Protein AF-A0AAD8XTF3-F1 (afdb_monomer_lite)

Sequence (174 aa):
MHHRTKINSDSENMAAYYDSPRQDSLLEHWPKPMALKSSLADSSTHNRSKKSRVRFSDSSWLHTYQRSPISLLRSLSYTKEDNDKFGKLALVEGMRIKDLIADAPQDSASQSIKHLLRRGSLSTDELIGIKPTRVRKMRKDHAAAVLRKQQELRQDRQTTNDLLSSLSKFAQSS

Radius of gyration: 33.22 Å; chains: 1; bounding box: 82×91×80 Å

Foldseek 3Di:
DDDDDDDDDDDDDDDDDDDDPDPPDPDDPDPDPDPDDDDDDDDDDDDPPPPPDDDDDPPDDDDDDDDDDPVVVVVPDQDPVNVVVVVVVLVVLVVVVVVQLVPAPDPDSVVSVVVCCVVVVDDPVSVVVVDCPPVNVVVVVVVVVVVVVVVVVVVVVVVVVVVVVVVVVVVVVD

Structure (mmCIF, N/CA/C/O backbone):
data_AF-A0AAD8XTF3-F1
#
_entry.id   AF-A0AAD8XTF3-F1
#
loop_
_atom_site.group_PDB
_atom_site.id
_atom_site.type_symbol
_atom_site.label_atom_id
_atom_site.label_alt_id
_atom_site.label_comp_id
_atom_site.label_asym_id
_atom_site.label_entity_id
_atom_site.label_seq_id
_atom_site.pdbx_PDB_ins_code
_atom_site.Cartn_x
_atom_site.Cartn_y
_atom_site.Cartn_z
_atom_site.occupancy
_atom_site.B_iso_or_equiv
_atom_site.auth_seq_id
_atom_site.auth_comp_id
_atom_site.auth_asym_id
_atom_site.auth_atom_id
_atom_site.pdbx_PDB_model_num
ATOM 1 N N . MET A 1 1 ? -26.689 -52.598 39.746 1.00 45.50 1 MET A N 1
ATOM 2 C CA . MET A 1 1 ? -25.323 -53.151 39.836 1.00 45.50 1 MET A CA 1
ATOM 3 C C . MET A 1 1 ? -24.379 -52.188 39.147 1.00 45.50 1 MET A C 1
ATOM 5 O O . MET A 1 1 ? -24.612 -51.840 38.000 1.00 45.50 1 MET A O 1
ATOM 9 N N . HIS A 1 2 ? -23.422 -51.659 39.904 1.00 44.22 2 HIS A N 1
ATOM 10 C CA . HIS A 1 2 ? -22.495 -50.610 39.493 1.00 44.22 2 HIS A CA 1
ATOM 11 C C . HIS A 1 2 ? -21.175 -51.251 39.070 1.00 44.22 2 HIS A C 1
ATOM 13 O O . HIS A 1 2 ? -20.553 -51.903 39.902 1.0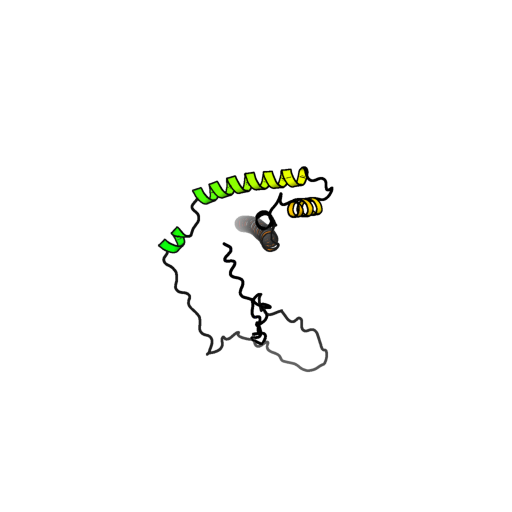0 44.22 2 HIS A O 1
ATOM 19 N N . HIS A 1 3 ? -20.698 -50.992 37.852 1.00 49.47 3 HIS A N 1
ATOM 20 C CA . HIS A 1 3 ? -19.282 -51.171 37.537 1.00 49.47 3 HIS A CA 1
ATOM 21 C C . HIS A 1 3 ? -18.711 -49.872 36.981 1.00 49.47 3 HIS A C 1
ATOM 23 O O . HIS A 1 3 ? -18.925 -49.474 35.842 1.00 49.47 3 HIS A O 1
ATOM 29 N N . ARG A 1 4 ? -18.031 -49.191 37.902 1.00 41.91 4 ARG A N 1
ATOM 30 C CA . ARG A 1 4 ? -17.234 -47.984 37.750 1.00 41.91 4 ARG A CA 1
ATOM 31 C C . ARG A 1 4 ? -15.785 -48.456 37.724 1.00 41.91 4 ARG A C 1
ATOM 33 O O . ARG A 1 4 ? -15.275 -48.864 38.762 1.00 41.91 4 ARG A O 1
ATOM 40 N N . THR A 1 5 ? -15.130 -48.421 36.575 1.00 54.34 5 THR A N 1
ATOM 41 C CA . THR A 1 5 ? -13.688 -48.669 36.480 1.00 54.34 5 THR A CA 1
ATOM 42 C C . THR A 1 5 ? -12.954 -47.334 36.560 1.00 54.34 5 THR A C 1
ATOM 44 O O . THR A 1 5 ? -13.018 -46.506 35.657 1.00 54.34 5 THR A O 1
ATOM 47 N N . LYS A 1 6 ? -12.298 -47.115 37.704 1.00 52.19 6 LYS A N 1
ATOM 48 C CA . LYS A 1 6 ? -11.228 -46.136 37.923 1.00 52.19 6 LYS A CA 1
ATOM 49 C C . LYS A 1 6 ? -9.914 -46.911 37.956 1.00 52.19 6 LYS A C 1
ATOM 51 O O . LYS A 1 6 ? -9.834 -47.801 38.794 1.00 52.19 6 LYS A O 1
ATOM 56 N N . ILE A 1 7 ? -8.917 -46.548 37.149 1.00 55.72 7 ILE A N 1
ATOM 57 C CA . ILE A 1 7 ? -7.485 -46.822 37.398 1.00 55.72 7 ILE A CA 1
ATOM 58 C C . ILE A 1 7 ? -6.713 -45.706 36.663 1.00 55.72 7 ILE A C 1
ATOM 60 O O . ILE A 1 7 ? -6.826 -45.592 35.449 1.00 55.72 7 ILE A O 1
ATOM 64 N N . ASN A 1 8 ? -6.383 -44.632 37.380 1.00 47.41 8 ASN A N 1
ATOM 65 C CA . ASN A 1 8 ? -5.052 -44.255 37.879 1.00 47.41 8 ASN A CA 1
ATOM 66 C C . ASN A 1 8 ? -4.027 -43.861 36.805 1.00 47.41 8 ASN A C 1
ATOM 68 O O . ASN A 1 8 ? -3.498 -44.668 36.052 1.00 47.41 8 ASN A O 1
ATOM 72 N N . SER A 1 9 ? -3.777 -42.557 36.833 1.00 48.88 9 SER A N 1
ATOM 73 C CA . SER A 1 9 ? -2.576 -41.826 36.472 1.00 48.88 9 SER A CA 1
ATOM 74 C C . SER A 1 9 ? -1.345 -42.332 37.219 1.00 48.88 9 SER A C 1
ATOM 7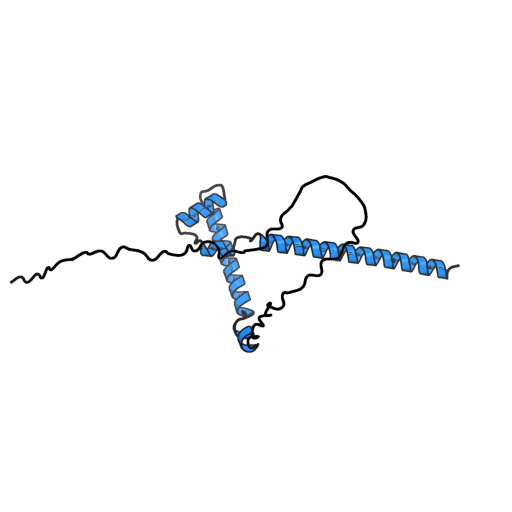6 O O . SER A 1 9 ? -1.341 -42.271 38.447 1.00 48.88 9 SER A O 1
ATOM 78 N N . ASP A 1 10 ? -0.304 -42.684 36.468 1.00 49.41 10 ASP A N 1
ATOM 79 C CA . ASP A 1 10 ? 1.076 -42.645 36.938 1.00 49.41 10 ASP A CA 1
ATOM 80 C C . ASP A 1 10 ? 1.865 -41.648 36.090 1.00 49.41 10 ASP A C 1
ATOM 82 O O . ASP A 1 10 ? 1.865 -41.654 34.857 1.00 49.41 10 ASP A O 1
ATOM 86 N N . SER A 1 11 ? 2.467 -40.728 36.823 1.00 53.81 11 SER A N 1
ATOM 87 C CA . SER A 1 11 ? 3.293 -39.618 36.405 1.00 53.81 11 SER A CA 1
ATOM 88 C C . SER A 1 11 ? 4.750 -39.965 36.685 1.00 53.81 11 SER A C 1
ATOM 90 O O . SER A 1 11 ? 5.142 -39.945 37.846 1.00 53.81 11 SER A O 1
ATOM 92 N N . GLU A 1 12 ? 5.563 -40.191 35.657 1.00 52.50 12 GLU A N 1
ATOM 93 C CA . GLU A 1 12 ? 7.026 -40.098 35.751 1.00 52.50 12 GLU A CA 1
ATOM 94 C C . GLU A 1 12 ? 7.554 -39.483 34.444 1.00 52.50 12 GLU A C 1
ATOM 96 O O . GLU A 1 12 ? 7.368 -40.008 33.352 1.00 52.50 12 GLU A O 1
ATOM 101 N N . ASN A 1 13 ? 7.935 -38.206 34.486 1.00 50.97 13 ASN A N 1
ATOM 102 C CA . ASN A 1 13 ? 9.329 -37.762 34.597 1.00 50.97 13 ASN A CA 1
ATOM 103 C C . ASN A 1 13 ? 10.217 -38.181 33.411 1.00 50.97 13 ASN A C 1
ATOM 105 O O . ASN A 1 13 ? 11.052 -39.072 33.505 1.00 50.97 13 ASN A O 1
ATOM 109 N N . MET A 1 14 ? 10.106 -37.432 32.311 1.00 44.00 14 MET A N 1
ATOM 110 C CA . MET A 1 14 ? 11.162 -37.307 31.298 1.00 44.00 14 MET A CA 1
ATOM 111 C C . MET A 1 14 ? 11.445 -35.820 31.067 1.00 44.00 14 MET A C 1
ATOM 113 O O . MET A 1 14 ? 11.193 -35.242 30.014 1.00 44.00 14 MET A O 1
ATOM 117 N N . ALA A 1 15 ? 11.924 -35.177 32.132 1.00 46.62 15 ALA A N 1
ATOM 118 C CA . ALA A 1 15 ? 12.575 -33.883 32.071 1.00 46.62 15 ALA A CA 1
ATOM 119 C C . ALA A 1 15 ? 14.089 -34.116 32.050 1.00 46.62 15 ALA A C 1
ATOM 121 O O . ALA A 1 15 ? 14.677 -34.347 33.099 1.00 46.62 15 ALA A O 1
ATOM 122 N N . ALA A 1 16 ? 14.705 -34.050 30.868 1.00 46.34 16 ALA A N 1
ATOM 123 C CA . ALA A 1 16 ? 16.056 -33.516 30.698 1.00 46.34 16 ALA A CA 1
ATOM 124 C C . ALA A 1 16 ? 16.437 -33.417 29.212 1.00 46.34 16 ALA A C 1
ATOM 126 O O . ALA A 1 16 ? 16.548 -34.416 28.513 1.00 46.34 16 ALA A O 1
ATOM 127 N N . TYR A 1 17 ? 16.733 -32.180 28.809 1.00 49.34 17 TYR A N 1
ATOM 128 C CA . TYR A 1 17 ? 17.824 -31.828 27.901 1.00 49.34 17 TYR A CA 1
ATOM 129 C C . TYR A 1 17 ? 17.780 -32.362 26.462 1.00 49.34 17 TYR A C 1
ATOM 131 O O . TYR A 1 17 ? 18.515 -33.273 26.108 1.00 49.34 17 TYR A O 1
ATOM 139 N N . TYR A 1 18 ? 17.096 -31.621 25.586 1.00 46.59 18 TYR A N 1
ATOM 140 C CA . TYR A 1 18 ? 17.790 -31.096 24.408 1.00 46.59 18 TYR A CA 1
ATOM 141 C C . TYR A 1 18 ? 17.524 -29.598 24.270 1.00 46.59 18 TYR A C 1
ATOM 143 O O . TYR A 1 18 ? 16.401 -29.124 24.111 1.00 46.59 18 TYR A O 1
ATOM 151 N N . ASP A 1 19 ? 18.630 -28.889 24.424 1.00 46.09 19 ASP A N 1
ATOM 152 C CA . ASP A 1 19 ? 18.861 -27.467 24.278 1.00 46.09 19 ASP A CA 1
ATOM 153 C C . ASP A 1 19 ? 18.246 -26.958 22.965 1.00 46.09 19 ASP A C 1
ATOM 155 O O . ASP A 1 19 ? 18.638 -27.375 21.874 1.00 46.09 19 ASP A O 1
ATOM 159 N N . SER A 1 20 ? 17.231 -26.096 23.060 1.00 49.41 20 SER A N 1
ATOM 160 C CA . SER A 1 20 ? 16.683 -25.410 21.889 1.00 49.41 20 SER A CA 1
ATOM 161 C C . SER A 1 20 ? 17.687 -24.349 21.441 1.00 49.41 20 SER A C 1
ATOM 163 O O . SER A 1 20 ? 17.899 -23.382 22.180 1.00 49.41 20 SER A O 1
ATOM 165 N N . PRO A 1 21 ? 18.286 -24.451 20.240 1.00 46.47 21 PRO A N 1
ATOM 166 C CA . PRO A 1 21 ? 19.093 -23.365 19.728 1.00 46.47 21 PRO A CA 1
ATOM 167 C C . PRO A 1 21 ? 18.168 -22.172 19.480 1.00 46.47 21 PRO A C 1
ATOM 169 O O . PRO A 1 21 ? 17.236 -22.221 18.675 1.00 46.47 21 PRO A O 1
ATOM 172 N N . ARG A 1 22 ? 18.430 -21.115 20.249 1.00 46.06 22 ARG A N 1
ATOM 173 C CA . ARG A 1 22 ? 17.856 -19.773 20.153 1.00 46.06 22 ARG A CA 1
ATOM 174 C C . ARG A 1 22 ? 17.550 -19.400 18.700 1.00 46.06 22 ARG A C 1
ATOM 176 O O . ARG A 1 22 ? 18.463 -19.256 17.892 1.00 46.06 22 ARG A O 1
ATOM 183 N N . GLN A 1 23 ? 16.277 -19.160 18.396 1.00 46.88 23 GLN A N 1
ATOM 184 C CA . GLN A 1 23 ? 15.832 -18.515 17.156 1.00 46.88 23 GLN A CA 1
ATOM 185 C C . GLN A 1 23 ? 16.089 -16.996 17.173 1.00 46.88 23 GLN A C 1
ATOM 187 O O . GLN A 1 23 ? 15.256 -16.205 16.740 1.00 46.88 23 GLN A O 1
ATOM 192 N N . ASP A 1 24 ? 17.262 -16.582 17.645 1.00 48.97 24 ASP A N 1
ATOM 193 C CA . ASP A 1 24 ? 17.756 -15.226 17.453 1.00 48.97 24 ASP A CA 1
ATOM 194 C C . ASP A 1 24 ? 18.765 -15.265 16.302 1.00 48.97 24 ASP A C 1
ATOM 196 O O . ASP A 1 24 ? 19.696 -16.062 16.331 1.00 48.97 24 ASP A O 1
ATOM 200 N N . SER A 1 25 ? 18.607 -14.371 15.319 1.00 52.69 25 SER A N 1
ATOM 201 C CA . SER A 1 25 ? 19.536 -14.125 14.195 1.00 52.69 25 SER A CA 1
ATOM 202 C C . SER A 1 25 ? 19.259 -14.834 12.855 1.00 52.69 25 SER A C 1
ATOM 204 O O . SER A 1 25 ? 20.185 -15.265 12.170 1.00 52.69 25 SER A O 1
ATOM 206 N N . LEU A 1 26 ? 18.008 -14.835 12.382 1.00 48.25 26 LEU A N 1
ATOM 207 C CA . LEU A 1 26 ? 17.724 -14.937 10.933 1.00 48.25 26 LEU A CA 1
ATOM 208 C C . LEU A 1 26 ? 17.537 -13.570 10.250 1.00 48.25 26 LEU A C 1
ATOM 210 O O . LEU A 1 26 ? 17.221 -13.503 9.065 1.00 48.25 26 LEU A O 1
ATOM 214 N N . LEU A 1 27 ? 17.775 -12.472 10.976 1.00 46.03 27 LEU A N 1
ATOM 215 C CA . LEU A 1 27 ? 17.852 -11.132 10.405 1.00 46.03 27 LEU A CA 1
ATOM 216 C C . LEU A 1 27 ? 19.323 -10.722 10.251 1.00 46.03 27 LEU A C 1
ATOM 218 O O . LEU A 1 27 ? 19.967 -10.235 11.175 1.00 46.03 27 LEU A O 1
ATOM 222 N N . GLU A 1 28 ? 19.810 -10.884 9.027 1.00 49.22 28 GLU A N 1
ATOM 223 C CA . GLU A 1 28 ? 20.590 -9.838 8.373 1.00 49.22 28 GLU A CA 1
ATOM 224 C C . GLU A 1 28 ? 21.947 -9.473 9.010 1.00 49.22 28 GLU A C 1
ATOM 226 O O . GLU A 1 28 ? 22.146 -8.409 9.600 1.00 49.22 28 GLU A O 1
ATOM 231 N N . HIS A 1 29 ? 22.958 -10.302 8.749 1.00 49.94 29 HIS A N 1
ATOM 232 C CA . HIS A 1 29 ? 24.356 -9.864 8.752 1.00 49.94 29 HIS A CA 1
ATOM 233 C C . HIS A 1 29 ? 24.635 -8.946 7.551 1.00 49.94 29 HIS A C 1
ATOM 235 O O . HIS A 1 29 ? 25.389 -9.287 6.642 1.00 49.94 29 HIS A O 1
ATOM 241 N N . TRP A 1 30 ? 24.031 -7.757 7.528 1.00 48.94 30 TRP A N 1
ATOM 242 C CA . TRP A 1 30 ? 24.568 -6.686 6.695 1.00 48.94 30 TRP A CA 1
ATOM 243 C C . TRP A 1 30 ? 25.917 -6.266 7.287 1.00 48.94 30 TRP A C 1
ATOM 245 O O . TRP A 1 30 ? 25.989 -6.020 8.497 1.00 48.94 30 TRP A O 1
ATOM 255 N N . PRO A 1 31 ? 26.994 -6.162 6.488 1.00 52.25 31 PRO A N 1
ATOM 256 C CA . PRO A 1 31 ? 28.247 -5.614 6.980 1.00 52.25 31 PRO A CA 1
ATOM 257 C C . PRO A 1 31 ? 27.990 -4.185 7.466 1.00 52.25 31 PRO A C 1
ATOM 259 O O . PRO A 1 31 ? 27.695 -3.281 6.683 1.00 52.25 31 PRO A O 1
ATOM 262 N N . LYS A 1 32 ? 28.057 -3.993 8.788 1.00 52.44 32 LYS A N 1
ATOM 263 C CA . LYS A 1 32 ? 27.974 -2.673 9.413 1.00 52.44 32 LYS A CA 1
ATOM 264 C C . LYS A 1 32 ? 29.191 -1.879 8.930 1.00 52.44 32 LYS A C 1
ATOM 266 O O . LYS A 1 32 ? 30.310 -2.334 9.176 1.00 52.44 32 LYS A O 1
ATOM 271 N N . PRO A 1 33 ? 29.028 -0.729 8.254 1.00 44.69 33 PRO A N 1
ATOM 272 C CA . PRO A 1 33 ? 30.171 0.100 7.912 1.00 44.69 33 PRO A CA 1
ATOM 273 C C . PRO A 1 33 ? 30.791 0.591 9.221 1.00 44.69 33 PRO A C 1
ATOM 275 O O . PRO A 1 33 ? 30.218 1.433 9.913 1.00 44.69 33 PRO A O 1
ATOM 278 N N . MET A 1 34 ? 31.937 0.022 9.601 1.00 48.69 34 MET A N 1
ATOM 279 C CA . MET A 1 34 ? 32.723 0.557 10.702 1.00 48.69 34 MET A CA 1
ATOM 280 C C . MET A 1 34 ? 33.213 1.943 10.289 1.00 48.69 34 MET A C 1
ATOM 282 O O . MET A 1 34 ? 34.074 2.086 9.423 1.00 48.69 34 MET A O 1
ATOM 286 N N . ALA A 1 35 ? 32.662 2.972 10.925 1.00 58.72 35 ALA A N 1
ATOM 287 C CA . ALA A 1 35 ? 33.316 4.263 11.002 1.00 58.72 35 ALA A CA 1
ATOM 288 C C . ALA A 1 35 ? 34.526 4.109 11.934 1.00 58.72 35 ALA A C 1
ATOM 290 O O . ALA A 1 35 ? 34.379 4.167 13.153 1.00 58.72 35 ALA A O 1
ATOM 291 N N . LEU A 1 36 ? 35.717 3.885 11.375 1.00 46.88 36 LEU A N 1
ATOM 292 C CA . LEU A 1 36 ? 36.961 3.964 12.139 1.00 46.88 36 LEU A CA 1
ATOM 293 C C . LEU A 1 36 ? 37.528 5.378 12.014 1.00 46.88 36 LEU A C 1
ATOM 295 O O . LEU A 1 36 ? 38.095 5.771 10.997 1.00 46.88 36 LEU A O 1
ATOM 299 N N . LYS A 1 37 ? 37.307 6.151 13.080 1.00 46.16 37 LYS A N 1
ATOM 300 C CA . LYS A 1 37 ? 38.126 7.308 13.446 1.00 46.16 37 LYS A CA 1
ATOM 301 C C . LYS A 1 37 ? 39.399 6.826 14.157 1.00 46.16 37 LYS A C 1
ATOM 303 O O . LYS A 1 37 ? 39.392 5.772 14.785 1.00 46.16 37 LYS A O 1
ATOM 308 N N . SER A 1 38 ? 40.387 7.724 14.185 1.00 41.41 38 SER A N 1
ATOM 309 C CA . SER A 1 38 ? 41.658 7.707 14.940 1.00 41.41 38 SER A CA 1
ATOM 310 C C . SER A 1 38 ? 42.798 6.906 14.288 1.00 41.41 38 SER A C 1
ATOM 312 O O . SER A 1 38 ? 42.546 5.882 13.674 1.00 41.41 38 SER A O 1
ATOM 314 N N . SER A 1 39 ? 44.062 7.334 14.325 1.00 38.78 39 SER A N 1
ATOM 315 C CA . SER A 1 39 ? 44.719 8.370 15.135 1.00 38.78 39 SER A CA 1
ATOM 316 C C . SER A 1 39 ? 45.882 9.033 14.377 1.00 38.78 39 SER A C 1
ATOM 318 O O . SER A 1 39 ? 46.470 8.448 13.471 1.00 38.78 39 SER A O 1
ATOM 320 N N . LEU A 1 40 ? 46.202 10.264 14.785 1.00 48.25 40 LEU A N 1
ATOM 321 C CA . LEU A 1 40 ? 47.409 11.030 14.450 1.00 48.25 40 LEU A CA 1
ATOM 322 C C . LEU A 1 40 ? 48.700 10.235 14.739 1.00 48.25 40 LEU A C 1
ATOM 324 O O . LEU A 1 40 ? 48.812 9.690 15.835 1.00 48.25 40 LEU A O 1
ATOM 328 N N . ALA A 1 41 ? 49.656 10.241 13.799 1.00 44.25 41 ALA A N 1
ATOM 329 C CA . ALA A 1 41 ? 51.059 10.674 13.974 1.00 44.25 41 ALA A CA 1
ATOM 330 C C . ALA A 1 41 ? 51.962 10.170 12.818 1.00 44.25 41 ALA A C 1
ATOM 332 O O . ALA A 1 41 ? 52.278 8.988 12.725 1.00 44.25 41 ALA A O 1
ATOM 333 N N . ASP A 1 42 ? 52.329 11.110 11.940 1.00 46.03 42 ASP A N 1
ATOM 334 C CA . ASP A 1 42 ? 53.654 11.353 11.346 1.00 46.03 42 ASP A CA 1
ATOM 335 C C . ASP A 1 42 ? 54.515 10.207 10.772 1.00 46.03 42 ASP A C 1
ATOM 337 O O . ASP A 1 42 ? 55.249 9.531 11.483 1.00 46.03 42 ASP A O 1
ATOM 341 N N . SER A 1 43 ? 54.602 10.145 9.433 1.00 44.72 43 SER A N 1
ATOM 342 C CA . SER A 1 43 ? 55.757 10.679 8.668 1.00 44.72 43 SER A CA 1
ATOM 343 C C . SER A 1 43 ? 56.039 9.949 7.346 1.00 44.72 43 SER A C 1
ATOM 345 O O . SER A 1 43 ? 56.287 8.749 7.291 1.00 44.72 43 SER A O 1
ATOM 347 N N . SER A 1 44 ? 56.169 10.767 6.300 1.00 43.19 44 SER A N 1
ATOM 348 C CA . SER A 1 44 ? 56.894 10.538 5.038 1.00 43.19 44 SER A CA 1
ATOM 349 C C . SER A 1 44 ? 56.245 9.666 3.938 1.00 43.19 44 SER A C 1
ATOM 351 O O . SER A 1 44 ? 56.302 8.444 3.886 1.00 43.19 44 SER A O 1
ATOM 353 N N . THR A 1 45 ? 55.623 10.399 3.008 1.00 54.22 45 THR A N 1
ATOM 354 C CA . THR A 1 45 ? 55.835 10.353 1.548 1.00 54.22 45 THR A CA 1
ATOM 355 C C . THR A 1 45 ? 55.911 8.998 0.829 1.00 54.22 45 THR A C 1
ATOM 357 O O . THR A 1 45 ? 56.971 8.399 0.708 1.00 54.22 45 THR A O 1
ATOM 360 N N . HIS A 1 46 ? 54.775 8.669 0.190 1.00 50.09 46 HIS A N 1
ATOM 361 C CA . HIS A 1 46 ? 54.587 8.110 -1.170 1.00 50.09 46 HIS A CA 1
ATOM 362 C C . HIS A 1 46 ? 53.619 6.919 -1.231 1.00 50.09 46 HIS A C 1
ATOM 364 O O . HIS A 1 46 ? 53.961 5.822 -1.662 1.00 50.09 46 HIS A O 1
ATOM 370 N N . ASN A 1 47 ? 52.346 7.161 -0.907 1.00 46.19 47 ASN A N 1
ATOM 371 C CA . ASN A 1 47 ? 51.279 6.207 -1.199 1.00 46.19 47 ASN A CA 1
ATOM 372 C C . ASN A 1 47 ? 50.615 6.537 -2.539 1.00 46.19 47 ASN A C 1
ATOM 374 O O . ASN A 1 47 ? 49.626 7.265 -2.607 1.00 46.19 47 ASN A O 1
ATOM 378 N N . ARG A 1 48 ? 51.131 5.941 -3.624 1.00 56.62 48 ARG A N 1
ATOM 379 C CA . ARG A 1 48 ? 50.297 5.658 -4.801 1.00 56.62 48 ARG A CA 1
ATOM 380 C C . ARG A 1 48 ? 49.132 4.813 -4.296 1.00 56.62 48 ARG A C 1
ATOM 382 O O . ARG A 1 48 ? 49.351 3.680 -3.871 1.00 56.62 48 ARG A O 1
ATOM 389 N N . SER A 1 49 ? 47.922 5.366 -4.291 1.00 60.00 49 SER A N 1
ATOM 390 C CA . SER A 1 49 ? 46.721 4.662 -3.848 1.00 60.00 49 SER A CA 1
ATOM 391 C C . SER A 1 49 ? 46.505 3.435 -4.735 1.00 60.00 49 SER A C 1
ATOM 393 O O . SER A 1 49 ? 45.948 3.497 -5.832 1.00 60.00 49 SER A O 1
ATOM 395 N N . LYS A 1 50 ? 47.004 2.285 -4.274 1.00 63.28 50 LYS A N 1
ATOM 396 C CA . LYS A 1 50 ? 46.695 0.986 -4.860 1.00 63.28 50 LYS A CA 1
ATOM 397 C C . LYS A 1 50 ? 45.200 0.796 -4.655 1.00 63.28 50 LYS A C 1
ATOM 399 O O . LYS A 1 50 ? 44.757 0.476 -3.556 1.00 63.28 50 LYS A O 1
ATOM 404 N N . LYS A 1 51 ? 44.416 1.073 -5.698 1.00 66.31 51 LYS A N 1
ATOM 405 C CA . LYS A 1 51 ? 42.984 0.777 -5.733 1.00 66.31 51 LYS A CA 1
ATOM 406 C C . LYS A 1 51 ? 42.842 -0.701 -5.378 1.00 66.31 51 LYS A C 1
ATOM 408 O O . LYS A 1 51 ? 43.272 -1.554 -6.152 1.00 66.31 51 LYS A O 1
ATOM 413 N N . SER A 1 52 ? 42.326 -0.987 -4.183 1.00 69.12 52 SER A N 1
ATOM 414 C CA . SER A 1 52 ? 42.067 -2.351 -3.734 1.00 69.12 52 SER A CA 1
ATOM 415 C C . SER A 1 52 ? 41.104 -2.984 -4.733 1.00 69.12 52 SER A C 1
ATOM 417 O O . SER A 1 52 ? 39.950 -2.570 -4.853 1.00 69.12 52 SER A O 1
ATOM 419 N N . ARG A 1 53 ? 41.613 -3.911 -5.547 1.00 72.38 53 ARG A N 1
ATOM 420 C CA . ARG A 1 53 ? 40.806 -4.612 -6.540 1.00 72.38 53 ARG A CA 1
ATOM 421 C C . ARG A 1 53 ? 40.098 -5.725 -5.787 1.00 72.38 53 ARG A C 1
ATOM 423 O O . ARG A 1 53 ? 40.739 -6.690 -5.383 1.00 72.38 53 ARG A O 1
ATOM 430 N N . VAL A 1 54 ? 38.797 -5.561 -5.569 1.00 74.50 54 VAL A N 1
ATOM 431 C CA . VAL A 1 54 ? 37.949 -6.605 -4.988 1.00 74.50 54 VAL A CA 1
ATOM 432 C C . VAL A 1 54 ? 38.084 -7.848 -5.871 1.00 74.50 54 VAL A C 1
ATOM 434 O O . VAL A 1 54 ? 37.737 -7.814 -7.051 1.00 74.50 54 VAL A O 1
ATOM 437 N N . ARG A 1 55 ? 38.664 -8.917 -5.321 1.00 76.88 55 ARG A N 1
ATOM 438 C CA . ARG A 1 55 ? 38.739 -10.239 -5.946 1.00 76.88 55 ARG A CA 1
ATOM 439 C C . ARG A 1 55 ? 37.903 -11.190 -5.110 1.00 76.88 55 ARG A C 1
ATOM 441 O O . ARG A 1 55 ? 37.980 -11.162 -3.885 1.00 76.88 55 ARG A O 1
ATOM 448 N N . PHE A 1 56 ? 37.107 -12.007 -5.781 1.00 78.94 56 PHE A N 1
ATOM 449 C CA . PHE A 1 56 ? 36.443 -13.126 -5.132 1.00 78.94 56 PHE A CA 1
ATOM 450 C C . PHE A 1 56 ? 37.479 -14.204 -4.791 1.00 78.94 56 PHE A C 1
ATOM 452 O O . PHE A 1 56 ? 38.498 -14.312 -5.476 1.00 78.94 56 PHE A O 1
ATOM 459 N N . SER A 1 57 ? 37.246 -14.956 -3.714 1.00 77.31 57 SER A N 1
ATOM 460 C CA . SER A 1 57 ? 38.090 -16.100 -3.371 1.00 77.31 57 SER A CA 1
ATOM 461 C C . SER A 1 57 ? 37.943 -17.194 -4.428 1.00 77.31 57 SER A C 1
ATOM 463 O O . SER A 1 57 ? 36.863 -17.374 -4.996 1.00 77.31 57 SER A O 1
ATOM 465 N N . ASP A 1 58 ? 39.004 -17.971 -4.646 1.00 73.56 58 ASP A N 1
ATOM 466 C CA . ASP A 1 58 ? 38.982 -19.117 -5.571 1.00 73.56 58 ASP A CA 1
ATOM 467 C C . ASP A 1 58 ? 37.988 -20.209 -5.123 1.00 73.56 58 ASP A C 1
ATOM 469 O O . ASP A 1 58 ? 37.572 -21.054 -5.907 1.00 73.56 58 ASP A O 1
ATOM 473 N N . SER A 1 59 ? 37.558 -20.158 -3.860 1.00 73.19 59 SER A N 1
ATOM 474 C CA . SER A 1 59 ? 36.522 -21.001 -3.260 1.00 73.19 59 SER A CA 1
ATOM 475 C C . SER A 1 59 ? 35.107 -20.419 -3.346 1.00 73.19 59 SER A C 1
ATOM 477 O O . SER A 1 59 ? 34.186 -20.977 -2.752 1.00 73.19 59 SER A O 1
ATOM 479 N N . SER A 1 60 ? 34.905 -19.284 -4.021 1.00 74.56 60 SER A N 1
ATOM 480 C CA . SER A 1 60 ? 33.567 -18.724 -4.211 1.00 74.56 60 SER A CA 1
ATOM 481 C C . SER A 1 60 ? 32.852 -19.451 -5.352 1.00 74.56 60 SER A C 1
ATOM 483 O O . SER A 1 60 ? 33.223 -19.359 -6.519 1.00 74.56 60 SER A O 1
ATOM 485 N N . TRP A 1 61 ? 31.808 -20.200 -5.012 1.00 74.81 61 TRP A N 1
ATOM 486 C CA . TRP A 1 61 ? 30.964 -20.863 -6.000 1.00 74.81 61 TRP A CA 1
ATOM 487 C C . TRP A 1 61 ? 29.809 -19.927 -6.335 1.00 74.81 61 TRP A C 1
ATOM 489 O O . TRP A 1 61 ? 28.994 -19.594 -5.471 1.00 74.81 61 TRP A O 1
ATOM 499 N N . LEU A 1 62 ? 29.739 -19.479 -7.589 1.00 80.44 62 LEU A N 1
ATOM 500 C CA . LEU A 1 62 ? 28.583 -18.741 -8.082 1.00 80.44 62 LEU A CA 1
ATOM 501 C C . LEU A 1 62 ? 27.396 -19.707 -8.151 1.00 80.44 62 LEU A C 1
ATOM 503 O O . LEU A 1 62 ? 27.259 -20.469 -9.108 1.00 80.44 62 LEU A O 1
ATOM 507 N N . HIS A 1 63 ? 26.540 -19.689 -7.131 1.00 78.25 63 HIS A N 1
ATOM 508 C CA . HIS A 1 63 ? 25.293 -20.438 -7.180 1.00 78.25 63 HIS A CA 1
ATOM 509 C C . HIS A 1 63 ? 24.401 -19.847 -8.278 1.00 78.25 63 HIS A C 1
ATOM 511 O O . HIS A 1 63 ? 23.960 -18.699 -8.191 1.00 78.25 63 HIS A O 1
ATOM 517 N N . THR A 1 64 ? 24.156 -20.625 -9.330 1.00 81.69 64 THR A N 1
ATOM 518 C CA . THR A 1 64 ? 23.222 -20.260 -10.394 1.00 81.69 64 THR A CA 1
ATOM 519 C C . THR A 1 64 ? 21.875 -20.894 -10.087 1.00 81.69 64 THR A C 1
ATOM 521 O O . THR A 1 64 ? 21.702 -22.106 -10.166 1.00 81.69 64 THR A O 1
ATOM 524 N N . TYR A 1 65 ? 20.904 -20.066 -9.701 1.00 84.25 65 TYR A N 1
ATOM 525 C CA . TYR A 1 65 ? 19.534 -20.536 -9.529 1.00 84.25 65 TYR A CA 1
ATOM 526 C C . TYR A 1 65 ? 18.978 -20.974 -10.884 1.00 84.25 65 TYR A C 1
ATOM 528 O O . TYR A 1 65 ? 19.041 -20.223 -11.864 1.00 84.25 65 TYR A O 1
ATOM 536 N N . GLN A 1 66 ? 18.409 -22.177 -10.940 1.00 84.06 66 GLN A N 1
ATOM 537 C CA . GLN A 1 66 ? 17.721 -22.647 -12.134 1.00 84.06 66 GLN A CA 1
ATOM 538 C C . GLN A 1 66 ? 16.534 -21.726 -12.425 1.00 84.06 66 GLN A C 1
ATOM 540 O O . GLN A 1 66 ? 15.697 -21.462 -11.560 1.00 84.06 66 GLN A O 1
ATOM 545 N N . ARG A 1 67 ? 16.465 -21.207 -13.653 1.00 84.00 67 ARG A N 1
ATOM 546 C CA . ARG A 1 67 ? 15.376 -20.316 -14.049 1.00 84.00 67 ARG A CA 1
ATOM 547 C C . ARG A 1 67 ? 14.097 -21.133 -14.204 1.00 84.00 67 ARG A C 1
ATOM 549 O O . ARG A 1 67 ? 14.027 -22.010 -15.062 1.00 84.00 67 ARG A O 1
ATOM 556 N N . SER A 1 68 ? 13.090 -20.823 -13.392 1.00 86.12 68 SER A N 1
ATOM 557 C CA . SER A 1 68 ? 11.776 -21.457 -13.489 1.00 86.12 68 SER A CA 1
ATOM 558 C C . SER A 1 68 ? 11.155 -21.269 -14.882 1.00 86.12 68 SER A C 1
ATOM 560 O O . SER A 1 68 ? 11.377 -20.227 -15.515 1.00 86.12 68 SER A O 1
ATOM 562 N N . PRO A 1 69 ? 10.344 -22.232 -15.361 1.00 90.62 69 PRO A N 1
ATOM 563 C CA . PRO A 1 69 ? 9.633 -22.109 -16.629 1.00 90.62 69 PRO A CA 1
ATOM 564 C C . PRO A 1 69 ? 8.777 -20.838 -16.685 1.00 90.62 69 PRO A C 1
ATOM 566 O O . PRO A 1 69 ? 8.113 -20.475 -15.713 1.00 90.62 69 PRO A O 1
ATOM 569 N N . ILE A 1 70 ? 8.742 -20.175 -17.844 1.00 87.31 70 ILE A N 1
ATOM 570 C CA . ILE A 1 70 ? 7.966 -18.935 -18.041 1.00 87.31 70 ILE A CA 1
ATOM 571 C C . ILE A 1 70 ? 6.466 -19.166 -17.805 1.00 87.31 70 ILE A C 1
ATOM 573 O O . ILE A 1 70 ? 5.786 -18.282 -17.290 1.00 87.31 70 ILE A O 1
ATOM 577 N N . SER A 1 71 ? 5.955 -20.350 -18.148 1.00 87.06 71 SER A N 1
ATOM 578 C CA . SER A 1 71 ? 4.568 -20.749 -17.888 1.00 87.06 71 SER A CA 1
ATOM 579 C C . SER A 1 71 ? 4.234 -20.718 -16.397 1.00 87.06 71 SER A C 1
ATOM 581 O O . SER A 1 71 ? 3.220 -20.136 -16.024 1.00 87.06 71 SER A O 1
ATOM 583 N N . LEU A 1 72 ? 5.123 -21.252 -15.553 1.00 87.31 72 LEU A N 1
ATOM 584 C CA . LEU A 1 72 ? 4.976 -21.225 -14.098 1.00 87.31 72 LEU A CA 1
ATOM 585 C C . LEU A 1 72 ? 5.025 -19.790 -13.560 1.00 87.31 72 LEU A C 1
ATOM 587 O O . LEU A 1 72 ? 4.224 -19.404 -12.718 1.00 87.31 72 LEU A O 1
ATOM 591 N N . LEU A 1 73 ? 5.940 -18.963 -14.073 1.00 84.81 73 LEU A N 1
ATOM 592 C CA . LEU A 1 73 ? 6.027 -17.559 -13.659 1.00 84.81 73 LEU A CA 1
ATOM 593 C C . LEU A 1 73 ? 4.754 -16.773 -14.010 1.00 84.81 73 LEU A C 1
ATOM 595 O O . LEU A 1 73 ? 4.323 -15.935 -13.224 1.00 84.81 73 LEU A O 1
ATOM 599 N N . ARG A 1 74 ? 4.134 -17.060 -15.162 1.00 84.00 74 ARG A N 1
ATOM 600 C CA . ARG A 1 74 ? 2.858 -16.449 -15.565 1.00 84.00 74 ARG A CA 1
ATOM 601 C C . ARG A 1 74 ? 1.674 -16.969 -14.754 1.00 84.00 74 ARG A C 1
ATOM 603 O O . ARG A 1 74 ? 0.800 -16.181 -14.417 1.00 84.00 74 ARG A O 1
ATOM 610 N N . SER A 1 75 ? 1.641 -18.254 -14.398 1.00 86.19 75 SER A N 1
ATOM 611 C CA . SER A 1 75 ? 0.566 -18.786 -13.548 1.00 86.19 75 SER A CA 1
ATOM 612 C C . SER A 1 75 ? 0.630 -18.268 -12.110 1.00 86.19 75 SER A C 1
ATOM 614 O O . SER A 1 75 ? -0.378 -18.267 -11.419 1.00 86.19 75 SER A O 1
ATOM 616 N N . LEU A 1 76 ? 1.809 -17.834 -11.654 1.00 86.00 76 LEU A N 1
ATOM 617 C CA . LEU A 1 76 ? 2.006 -17.227 -10.334 1.00 86.00 76 LEU A CA 1
ATOM 618 C C . LEU A 1 76 ? 1.789 -15.707 -10.328 1.00 86.00 76 LEU A C 1
ATOM 620 O O . LEU A 1 76 ? 1.819 -15.090 -9.264 1.00 86.00 76 LEU A O 1
ATOM 624 N N . SER A 1 77 ? 1.608 -15.085 -11.496 1.00 88.31 77 SER A N 1
ATOM 625 C CA . SER A 1 77 ? 1.323 -13.655 -11.580 1.00 88.31 77 SER A CA 1
ATOM 626 C C . SER A 1 77 ? -0.170 -13.387 -11.434 1.00 88.31 77 SER A C 1
ATOM 628 O O . SER A 1 77 ? -0.981 -14.054 -12.070 1.00 88.31 77 SER A O 1
ATOM 630 N N . TYR A 1 78 ? -0.520 -12.382 -10.631 1.00 90.19 78 TYR A N 1
ATOM 631 C CA . TYR A 1 78 ? -1.892 -11.890 -10.539 1.00 90.19 78 TYR A CA 1
ATOM 632 C C . TYR A 1 78 ? -2.387 -11.424 -11.906 1.00 90.19 78 TYR A C 1
ATOM 634 O O . TYR A 1 78 ? -1.691 -10.678 -12.606 1.00 90.19 78 TYR A O 1
ATOM 642 N N . THR A 1 79 ? -3.602 -11.832 -12.265 1.00 92.19 79 THR A N 1
ATOM 643 C CA . THR A 1 79 ? -4.259 -11.337 -13.475 1.00 92.19 79 THR A CA 1
ATOM 644 C C . THR A 1 79 ? -4.641 -9.865 -13.310 1.00 92.19 79 THR A C 1
ATOM 646 O O . THR A 1 79 ? -4.620 -9.302 -12.210 1.00 92.19 79 THR A O 1
ATOM 649 N N . LYS A 1 80 ? -4.975 -9.192 -14.414 1.00 92.44 80 LYS A N 1
ATOM 650 C CA . LYS A 1 80 ? -5.465 -7.810 -14.340 1.00 92.44 80 LYS A CA 1
ATOM 651 C C . LYS A 1 80 ? -6.759 -7.752 -13.522 1.00 92.44 80 LYS A C 1
ATOM 653 O O . LYS A 1 80 ? -6.925 -6.868 -12.690 1.00 92.44 80 LYS A O 1
ATOM 658 N N . GLU A 1 81 ? -7.615 -8.743 -13.714 1.00 94.94 81 GLU A N 1
ATOM 659 C CA . GLU A 1 81 ? -8.883 -8.920 -13.023 1.00 94.94 81 GLU A CA 1
ATOM 660 C C . GLU A 1 81 ? -8.677 -9.107 -11.514 1.00 94.94 81 GLU A C 1
ATOM 662 O O . GLU A 1 81 ? -9.378 -8.476 -10.720 1.00 94.94 81 GLU A O 1
ATOM 667 N N . ASP A 1 82 ? -7.680 -9.902 -11.106 1.00 92.00 82 ASP A N 1
ATOM 668 C CA . ASP A 1 82 ? -7.313 -10.063 -9.692 1.00 92.00 82 ASP A CA 1
ATOM 669 C C . ASP A 1 82 ? -6.852 -8.743 -9.081 1.00 92.00 82 ASP A C 1
ATOM 671 O O . ASP A 1 82 ? -7.270 -8.391 -7.978 1.00 92.00 82 ASP A O 1
ATOM 675 N N . ASN A 1 83 ? -6.024 -7.987 -9.807 1.00 89.62 83 ASN A N 1
ATOM 676 C CA . ASN A 1 83 ? -5.541 -6.685 -9.353 1.00 89.62 83 ASN A CA 1
ATOM 677 C C . ASN A 1 83 ? -6.689 -5.678 -9.199 1.00 89.62 83 ASN A C 1
ATOM 679 O O . ASN A 1 83 ? -6.755 -4.974 -8.191 1.00 89.62 83 ASN A O 1
ATOM 683 N N . ASP A 1 84 ? -7.619 -5.636 -10.155 1.00 93.00 84 ASP A N 1
ATOM 684 C CA . ASP A 1 84 ? -8.782 -4.747 -10.109 1.00 93.00 84 ASP A CA 1
ATOM 685 C C . ASP A 1 84 ? -9.728 -5.128 -8.961 1.00 93.00 84 ASP A C 1
ATOM 687 O O . ASP A 1 84 ? -10.217 -4.263 -8.226 1.00 93.00 84 ASP A O 1
ATOM 691 N N . LYS A 1 85 ? -9.964 -6.431 -8.761 1.00 93.56 85 LYS A N 1
ATOM 692 C CA . LYS A 1 85 ? -10.766 -6.948 -7.647 1.00 93.56 85 LYS A CA 1
ATOM 693 C C . LYS A 1 85 ? -10.114 -6.622 -6.307 1.00 93.56 85 LYS A C 1
ATOM 695 O O . LYS A 1 85 ? -10.784 -6.097 -5.419 1.00 93.56 85 LYS A O 1
ATOM 700 N N . PHE A 1 86 ? -8.817 -6.882 -6.177 1.00 90.25 86 PHE A N 1
ATOM 701 C CA . PHE A 1 86 ? -8.048 -6.547 -4.985 1.00 90.25 86 PHE A CA 1
ATOM 702 C C . PHE A 1 86 ? -8.095 -5.044 -4.703 1.00 90.25 86 PHE A C 1
ATOM 704 O O . PHE A 1 86 ? -8.359 -4.650 -3.574 1.00 90.25 86 PHE A O 1
ATOM 711 N N . GLY A 1 87 ? -7.918 -4.199 -5.723 1.00 89.06 87 GLY A N 1
ATOM 712 C CA . GLY A 1 87 ? -7.978 -2.744 -5.585 1.00 89.06 87 GLY A CA 1
ATOM 713 C C . GLY A 1 87 ? -9.327 -2.248 -5.059 1.00 89.06 87 GLY A C 1
ATOM 714 O O . GLY A 1 87 ? -9.362 -1.425 -4.145 1.00 89.06 87 GLY A O 1
ATOM 715 N N . LYS A 1 88 ? -10.439 -2.786 -5.578 1.00 93.00 88 LYS A N 1
ATOM 716 C CA . LYS A 1 88 ? -11.791 -2.466 -5.087 1.00 93.00 88 LYS A CA 1
ATOM 717 C C . LYS A 1 88 ? -11.982 -2.891 -3.632 1.00 93.00 88 LYS A C 1
ATOM 719 O O . LYS A 1 88 ? -12.458 -2.091 -2.830 1.00 93.00 88 LYS A O 1
ATOM 724 N N . LEU A 1 89 ? -11.583 -4.118 -3.290 1.00 90.75 89 LEU A N 1
ATOM 725 C CA . LEU A 1 89 ? -11.678 -4.634 -1.922 1.00 90.75 89 LEU A CA 1
ATOM 726 C C . LEU A 1 89 ? -10.823 -3.813 -0.954 1.00 90.75 89 LEU A C 1
ATOM 728 O O . LEU A 1 89 ? -11.309 -3.407 0.094 1.00 90.75 89 LEU A O 1
ATOM 732 N N . ALA A 1 90 ? -9.587 -3.495 -1.336 1.00 89.56 90 ALA A N 1
ATOM 733 C CA . ALA A 1 90 ? -8.682 -2.685 -0.532 1.00 89.56 90 ALA A CA 1
ATOM 734 C C . ALA A 1 90 ? -9.222 -1.267 -0.291 1.00 89.56 90 ALA A C 1
ATOM 736 O O . ALA A 1 90 ? -9.011 -0.706 0.782 1.00 89.56 90 ALA A O 1
ATOM 737 N N . LEU A 1 91 ? -9.927 -0.681 -1.266 1.00 89.06 91 LEU A N 1
ATOM 738 C CA . LEU A 1 91 ? -10.546 0.636 -1.114 1.00 89.06 91 LEU A CA 1
ATOM 739 C C . LEU A 1 91 ? -11.710 0.599 -0.122 1.00 89.06 91 LEU A C 1
ATOM 741 O O . LEU A 1 91 ? -11.756 1.429 0.785 1.00 89.06 91 LEU A O 1
ATOM 745 N N . VAL A 1 92 ? -12.623 -0.365 -0.274 1.00 93.06 92 VAL A N 1
ATOM 746 C CA . VAL A 1 92 ? -13.754 -0.556 0.650 1.00 93.06 92 VAL A CA 1
ATOM 747 C C . VAL A 1 92 ? -13.246 -0.812 2.067 1.00 93.06 92 VAL A C 1
ATOM 749 O O . VAL A 1 92 ? -13.709 -0.185 3.016 1.00 93.06 92 VAL A O 1
ATOM 752 N N . GLU A 1 93 ? -12.237 -1.667 2.201 1.00 90.00 93 GLU A N 1
ATOM 753 C CA . GLU A 1 93 ? -11.636 -2.005 3.486 1.00 90.00 93 GLU A CA 1
ATOM 754 C C . GLU A 1 93 ? -10.920 -0.808 4.125 1.00 90.00 93 GLU A C 1
ATOM 756 O O . GLU A 1 93 ? -11.069 -0.536 5.316 1.00 90.00 93 GLU A O 1
ATOM 761 N N . GLY A 1 94 ? -10.203 -0.017 3.322 1.00 88.94 94 GLY A N 1
ATOM 762 C CA . GLY A 1 94 ? -9.582 1.222 3.783 1.00 88.94 94 GLY A CA 1
ATOM 763 C C . GLY A 1 94 ? -10.601 2.237 4.313 1.00 88.94 94 GLY A C 1
ATOM 764 O O . GLY A 1 94 ? -10.329 2.903 5.313 1.00 88.94 94 GLY A O 1
ATOM 765 N N . MET A 1 95 ? -11.776 2.331 3.681 1.00 91.06 95 MET A N 1
ATOM 766 C CA . MET A 1 95 ? -12.877 3.174 4.158 1.00 91.06 95 MET A CA 1
ATOM 767 C C . MET A 1 95 ? -13.462 2.645 5.469 1.00 91.06 95 MET A C 1
ATOM 769 O O . MET A 1 95 ? -13.540 3.401 6.431 1.00 91.06 95 MET A O 1
ATOM 773 N N . ARG A 1 96 ? -13.744 1.339 5.561 1.00 94.06 96 ARG A N 1
ATOM 774 C CA . ARG A 1 96 ? -14.227 0.699 6.797 1.00 94.06 96 ARG A CA 1
ATOM 775 C C . ARG A 1 96 ? -13.318 0.997 7.991 1.00 94.06 96 ARG A C 1
ATOM 777 O O . ARG A 1 96 ? -13.787 1.351 9.067 1.00 94.06 96 ARG A O 1
ATOM 784 N N . ILE A 1 97 ? -12.005 0.870 7.804 1.00 90.00 97 ILE A N 1
ATOM 785 C CA . ILE A 1 97 ? -11.021 1.103 8.869 1.00 90.00 97 ILE A CA 1
ATOM 786 C C . ILE A 1 97 ? -10.948 2.584 9.242 1.00 90.00 97 ILE A C 1
ATOM 788 O O . ILE A 1 97 ? -10.800 2.916 10.419 1.00 90.00 97 ILE A O 1
ATOM 792 N N . LYS A 1 98 ? -11.065 3.480 8.259 1.00 89.94 98 LYS A N 1
ATOM 793 C CA . LYS A 1 98 ? -11.140 4.921 8.510 1.00 89.94 98 LYS A CA 1
ATOM 794 C C . LYS A 1 98 ? -12.359 5.265 9.369 1.00 89.94 98 LYS A C 1
ATOM 796 O O . LYS A 1 98 ? -12.199 6.006 10.336 1.00 89.94 98 LYS A O 1
ATOM 801 N N . ASP A 1 99 ? -13.518 4.706 9.044 1.00 93.00 99 ASP A N 1
ATOM 802 C CA . ASP A 1 99 ? -14.765 4.950 9.772 1.00 93.00 99 ASP A CA 1
ATOM 803 C C . ASP A 1 99 ? -14.670 4.404 11.205 1.00 93.00 99 ASP A C 1
ATOM 805 O O . ASP A 1 99 ? -14.937 5.125 12.160 1.00 93.00 99 ASP A O 1
ATOM 809 N N . LEU A 1 100 ? -14.113 3.200 11.390 1.00 91.81 100 LEU A N 1
ATOM 810 C CA . LEU A 1 100 ? -13.842 2.651 12.725 1.00 91.81 100 LEU A CA 1
ATOM 811 C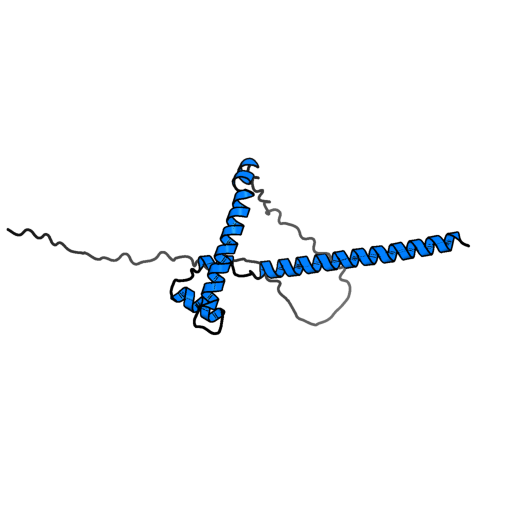 C . LEU A 1 100 ? -12.926 3.534 13.581 1.00 91.81 100 LEU A C 1
ATOM 813 O O . LEU A 1 100 ? -13.103 3.614 14.795 1.00 91.81 100 LEU A O 1
ATOM 817 N N . ILE A 1 101 ? -11.913 4.159 12.976 1.00 90.06 101 ILE A N 1
ATOM 818 C CA . ILE A 1 101 ? -11.013 5.074 13.689 1.00 90.06 101 ILE A CA 1
ATOM 819 C C . ILE A 1 101 ? -11.739 6.372 14.057 1.00 90.06 101 ILE A C 1
ATOM 821 O O . ILE A 1 101 ? -11.463 6.909 15.129 1.00 90.06 101 ILE A O 1
ATOM 825 N N . ALA A 1 102 ? -12.630 6.864 13.192 1.00 89.44 102 ALA A N 1
ATOM 826 C CA . ALA A 1 102 ? -13.413 8.077 13.421 1.00 89.44 102 ALA A CA 1
ATOM 827 C C . ALA A 1 102 ? -14.479 7.889 14.512 1.00 89.44 102 ALA A C 1
ATOM 829 O O . ALA A 1 102 ? -14.657 8.775 15.341 1.00 89.44 102 ALA A O 1
ATOM 830 N N . ASP A 1 103 ? -15.117 6.719 14.553 1.00 91.12 103 ASP A N 1
ATOM 831 C CA . ASP A 1 103 ? -16.134 6.366 15.551 1.00 91.12 103 ASP A CA 1
ATOM 832 C C . ASP A 1 103 ? -15.529 5.943 16.901 1.00 91.12 103 ASP A C 1
ATOM 834 O O . ASP A 1 103 ? -16.241 5.735 17.888 1.00 91.12 103 ASP A O 1
ATOM 838 N N . ALA A 1 104 ? -14.206 5.770 16.967 1.00 90.50 104 ALA A N 1
ATOM 839 C CA . ALA A 1 104 ? -13.540 5.379 18.195 1.00 90.50 104 ALA A CA 1
ATOM 840 C C . ALA A 1 104 ? -13.567 6.525 19.224 1.00 90.50 104 ALA A C 1
ATOM 842 O O . ALA A 1 104 ? -13.279 7.671 18.889 1.00 90.50 104 ALA A O 1
ATOM 843 N N . PRO A 1 105 ? -13.781 6.221 20.515 1.00 88.00 105 PRO A N 1
ATOM 844 C CA . PRO A 1 105 ? -13.949 7.231 21.564 1.00 88.00 105 PRO A CA 1
ATOM 845 C C . PRO A 1 105 ? -12.649 7.958 21.956 1.00 88.00 105 PRO A C 1
ATOM 847 O O . PRO A 1 105 ? -12.607 8.619 22.986 1.00 88.00 105 PRO A O 1
ATOM 850 N N . GLN A 1 106 ? -11.550 7.754 21.228 1.00 90.25 106 GLN A N 1
ATOM 851 C CA . GLN A 1 106 ? -10.225 8.251 21.594 1.00 90.25 106 GLN A CA 1
ATOM 852 C C . GLN A 1 106 ? -9.839 9.448 20.723 1.00 90.25 106 GLN A C 1
ATOM 854 O O . GLN A 1 106 ? -9.948 9.384 19.503 1.00 90.25 106 GLN A O 1
ATOM 859 N N . ASP A 1 107 ? -9.258 10.479 21.337 1.00 83.56 107 ASP A N 1
ATOM 860 C CA . ASP A 1 107 ? -8.876 11.719 20.639 1.00 83.56 107 ASP A CA 1
ATOM 861 C C . ASP A 1 107 ? -7.690 11.549 19.670 1.00 83.56 107 ASP A C 1
ATOM 863 O O . ASP A 1 107 ? -7.430 12.392 18.813 1.00 83.56 107 ASP A O 1
ATOM 867 N N . SER A 1 108 ? -6.929 10.456 19.801 1.00 89.00 108 SER A N 1
ATOM 868 C CA . SER A 1 108 ? -5.777 10.157 18.948 1.00 89.00 108 SER A CA 1
ATOM 869 C C . SER A 1 108 ? -5.993 8.871 18.168 1.00 89.00 108 SER A C 1
ATOM 871 O O . SER A 1 108 ? -6.177 7.813 18.766 1.00 89.00 108 SER A O 1
ATOM 873 N N . ALA A 1 109 ? -5.778 8.921 16.850 1.00 85.44 109 ALA A N 1
ATOM 874 C CA . ALA A 1 109 ? -5.823 7.749 15.971 1.00 85.44 109 ALA A CA 1
ATOM 875 C C . ALA A 1 109 ? -4.941 6.585 16.467 1.00 85.44 109 ALA A C 1
ATOM 877 O O . ALA A 1 109 ? -5.291 5.416 16.320 1.00 85.44 109 ALA A O 1
ATOM 878 N N . SER A 1 110 ? -3.803 6.889 17.102 1.00 87.50 110 SER A N 1
ATOM 879 C CA . SER A 1 110 ? -2.919 5.865 17.672 1.00 87.50 110 SER A CA 1
ATOM 880 C C . SER A 1 110 ? -3.551 5.117 18.852 1.00 87.50 110 SER A C 1
ATOM 882 O O . SER A 1 110 ? -3.321 3.918 19.016 1.00 87.50 110 SER A O 1
ATOM 884 N N . GLN A 1 111 ? -4.358 5.809 19.659 1.00 90.06 111 GLN A N 1
ATOM 885 C CA . GLN A 1 111 ? -5.102 5.230 20.774 1.00 90.06 111 GLN A CA 1
ATOM 886 C C . GLN A 1 111 ? -6.379 4.549 20.277 1.00 90.06 111 GLN A C 1
ATOM 888 O O . GLN A 1 111 ? -6.679 3.451 20.742 1.00 90.06 111 GLN A O 1
ATOM 893 N N . SER A 1 112 ? -7.052 5.109 19.265 1.00 90.25 112 SER A N 1
ATOM 894 C CA . SER A 1 112 ? -8.183 4.477 18.574 1.00 90.25 112 SER A CA 1
ATOM 895 C C . SER A 1 112 ? -7.802 3.105 18.026 1.00 90.25 112 SER A C 1
ATOM 897 O O . SER A 1 112 ? -8.460 2.117 18.331 1.00 90.25 112 SER A O 1
ATOM 899 N N . ILE A 1 113 ? -6.676 2.997 17.311 1.00 89.62 113 ILE A N 1
ATOM 900 C CA . ILE A 1 113 ? -6.196 1.715 16.770 1.00 89.62 113 ILE A CA 1
ATOM 901 C C . ILE A 1 113 ? -5.909 0.711 17.895 1.00 89.62 113 ILE A C 1
ATOM 903 O O . ILE A 1 113 ? -6.317 -0.444 17.806 1.00 89.62 113 ILE A O 1
ATOM 907 N N . LYS A 1 114 ? -5.247 1.132 18.983 1.00 91.12 114 LYS A N 1
ATOM 908 C CA . LYS A 1 114 ? -5.004 0.252 20.143 1.00 91.12 114 LYS A CA 1
ATOM 909 C C . LYS A 1 114 ? -6.309 -0.226 20.777 1.00 91.12 114 LYS A C 1
ATOM 911 O O . LYS A 1 114 ? -6.405 -1.387 21.163 1.00 91.12 114 LYS A O 1
ATOM 916 N N . HIS A 1 115 ? -7.293 0.660 20.897 1.00 91.00 115 HIS A N 1
ATOM 917 C CA . HIS A 1 115 ? -8.604 0.338 21.445 1.00 91.00 115 HIS A CA 1
ATOM 918 C C . HIS A 1 115 ? -9.357 -0.664 20.555 1.00 91.00 115 HIS A C 1
ATOM 920 O O . HIS A 1 115 ? -9.832 -1.682 21.053 1.00 91.00 115 HIS A O 1
ATOM 926 N N . LEU A 1 116 ? -9.388 -0.429 19.240 1.00 91.06 116 LEU A N 1
ATOM 927 C CA . LEU A 1 116 ? -10.036 -1.305 18.258 1.00 91.06 116 LEU A CA 1
ATOM 928 C C . LEU A 1 116 ? -9.406 -2.705 18.215 1.00 91.06 116 LEU A C 1
ATOM 930 O O . LEU A 1 116 ? -10.135 -3.694 18.159 1.00 91.06 116 LEU A O 1
ATOM 934 N N . LEU A 1 117 ? -8.075 -2.793 18.318 1.00 91.56 117 LEU A N 1
ATOM 935 C CA . LEU A 1 117 ? -7.352 -4.067 18.421 1.00 91.56 117 LEU A CA 1
ATOM 936 C C . LEU A 1 117 ? -7.717 -4.824 19.705 1.00 91.56 117 LEU A C 1
ATOM 938 O O . LEU A 1 117 ? -7.974 -6.022 19.665 1.00 91.56 117 LEU A O 1
ATOM 942 N N . ARG A 1 118 ? -7.784 -4.132 20.852 1.00 91.38 118 ARG A N 1
ATOM 943 C CA . ARG A 1 118 ? -8.162 -4.751 22.139 1.00 91.38 118 ARG A CA 1
ATOM 944 C C . ARG A 1 118 ? -9.599 -5.265 22.147 1.00 91.38 118 ARG A C 1
ATOM 946 O O . ARG A 1 118 ? -9.872 -6.276 22.781 1.00 91.38 118 ARG A O 1
ATOM 953 N N . ARG A 1 119 ? -10.508 -4.565 21.463 1.00 92.06 119 ARG A N 1
ATOM 954 C CA . ARG A 1 119 ? -11.921 -4.948 21.339 1.00 92.06 119 ARG A CA 1
ATOM 955 C C . ARG A 1 119 ? -12.154 -6.035 20.277 1.00 92.06 119 ARG A C 1
ATOM 957 O O . ARG A 1 119 ? -13.255 -6.565 20.196 1.00 92.06 119 ARG A O 1
ATOM 964 N N . GLY A 1 120 ? -11.146 -6.354 19.461 1.00 87.19 120 GLY A N 1
ATOM 965 C CA . GLY A 1 120 ? -11.259 -7.314 18.359 1.00 87.19 120 GLY A CA 1
ATOM 966 C C . GLY A 1 120 ? -12.059 -6.799 17.158 1.00 87.19 120 GLY A C 1
ATOM 967 O O . GLY A 1 120 ? -12.464 -7.588 16.314 1.00 87.19 120 GLY A O 1
ATOM 968 N N . SER A 1 121 ? -12.308 -5.488 17.070 1.00 89.25 121 SER A N 1
ATOM 969 C CA . SER A 1 121 ? -13.002 -4.865 15.927 1.00 89.25 121 SER A CA 1
ATOM 970 C C . SER A 1 121 ? -12.070 -4.600 14.737 1.00 89.25 121 SER A C 1
ATOM 972 O O . SER A 1 121 ? -12.538 -4.352 13.626 1.00 89.25 121 SER A O 1
ATOM 974 N N . LEU A 1 122 ? -10.759 -4.641 14.987 1.00 88.88 122 LEU A N 1
ATOM 975 C CA . LEU A 1 122 ? -9.689 -4.576 13.999 1.00 88.88 122 LEU A CA 1
ATOM 976 C C . LEU A 1 122 ? -8.701 -5.715 14.290 1.00 88.88 122 LEU A C 1
ATOM 978 O O . LEU A 1 122 ? -8.352 -5.927 15.453 1.00 88.88 122 LEU A O 1
ATOM 982 N N . SER A 1 123 ? -8.230 -6.418 13.262 1.00 88.25 123 SER A N 1
ATOM 983 C CA . SER A 1 123 ? -7.172 -7.431 13.366 1.00 88.25 123 SER A CA 1
ATOM 984 C C . SER A 1 123 ? -5.786 -6.829 13.107 1.00 88.25 123 SER A C 1
ATOM 986 O O . SER A 1 123 ? -5.625 -5.816 12.421 1.00 88.25 123 SER A O 1
ATOM 988 N N . THR A 1 124 ? -4.741 -7.470 13.634 1.00 84.12 124 THR A N 1
ATOM 989 C CA . THR A 1 124 ? -3.352 -7.120 13.307 1.00 84.12 124 THR A CA 1
ATOM 990 C C . THR A 1 124 ? -3.046 -7.304 11.824 1.00 84.12 124 THR A C 1
ATOM 992 O O . THR A 1 124 ? -2.298 -6.499 11.270 1.00 84.12 124 THR A O 1
ATOM 995 N N . ASP A 1 125 ? -3.653 -8.299 11.176 1.00 81.94 125 ASP A N 1
ATOM 996 C CA . ASP A 1 125 ? -3.408 -8.618 9.764 1.00 81.94 125 ASP A CA 1
ATOM 997 C C . ASP A 1 125 ? -3.922 -7.512 8.839 1.00 81.94 125 ASP A C 1
ATOM 999 O O . ASP A 1 125 ? -3.245 -7.112 7.889 1.00 81.94 125 ASP A O 1
ATOM 1003 N N . GLU A 1 126 ? -5.066 -6.925 9.191 1.00 82.31 126 GLU A N 1
ATOM 1004 C CA . GLU A 1 126 ? -5.655 -5.776 8.498 1.00 82.31 126 GLU A CA 1
ATOM 1005 C C . GLU A 1 126 ? -4.734 -4.547 8.579 1.00 82.31 126 GLU A C 1
ATOM 1007 O O . GLU A 1 126 ? -4.630 -3.758 7.640 1.00 82.31 126 GLU A O 1
ATOM 1012 N N . LEU A 1 127 ? -3.986 -4.404 9.678 1.00 78.00 12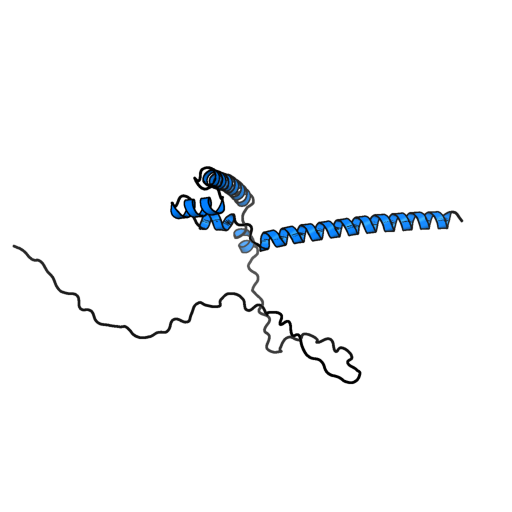7 LEU A N 1
ATOM 1013 C CA . LEU A 1 127 ? -3.093 -3.267 9.900 1.00 78.00 127 LEU A CA 1
ATOM 1014 C C . LEU A 1 127 ? -1.749 -3.396 9.159 1.00 78.00 127 LEU A C 1
ATOM 1016 O O . LEU A 1 127 ? -1.124 -2.378 8.832 1.00 78.00 127 LEU A O 1
ATOM 1020 N N . ILE A 1 128 ? -1.279 -4.622 8.896 1.00 72.81 128 ILE A N 1
ATOM 1021 C CA . ILE A 1 128 ? 0.014 -4.877 8.235 1.00 72.81 128 ILE A CA 1
ATOM 1022 C C . ILE A 1 128 ? 0.021 -4.306 6.809 1.00 72.81 128 ILE A C 1
ATOM 1024 O O . ILE A 1 128 ? 1.020 -3.714 6.396 1.00 72.81 128 ILE A O 1
ATOM 1028 N N . GLY A 1 129 ? -1.101 -4.395 6.087 1.00 63.34 129 GLY A N 1
ATOM 1029 C CA . GLY A 1 129 ? -1.229 -3.876 4.719 1.00 63.34 129 GLY A CA 1
ATOM 1030 C C . GLY A 1 129 ? -1.307 -2.346 4.607 1.00 63.34 129 GLY A C 1
ATOM 1031 O O . GLY A 1 129 ? -1.047 -1.787 3.540 1.00 63.34 129 GLY A O 1
ATOM 1032 N N . ILE A 1 130 ? -1.638 -1.652 5.699 1.00 63.84 130 ILE A N 1
ATOM 1033 C CA . ILE A 1 130 ? -1.983 -0.218 5.683 1.00 63.84 130 ILE A CA 1
ATOM 1034 C C . ILE A 1 130 ? -0.803 0.655 6.103 1.00 63.84 130 ILE A C 1
ATOM 1036 O O . ILE A 1 130 ? -0.698 1.812 5.687 1.00 63.84 130 ILE A O 1
ATOM 1040 N N . LYS A 1 131 ? 0.129 0.117 6.898 1.00 64.81 131 LYS A N 1
ATOM 1041 C CA . LYS A 1 131 ? 1.281 0.892 7.358 1.00 64.81 131 LYS A CA 1
ATOM 1042 C C . LYS A 1 131 ? 2.167 1.271 6.167 1.00 64.81 131 LYS A C 1
ATOM 1044 O O . LYS A 1 131 ? 2.714 0.388 5.501 1.00 64.81 131 LYS A O 1
ATOM 1049 N N . PRO A 1 132 ? 2.389 2.573 5.903 1.00 60.44 132 PRO A N 1
ATOM 1050 C CA . PRO A 1 132 ? 3.412 2.977 4.958 1.00 60.44 132 PRO A CA 1
ATOM 1051 C C . PRO A 1 132 ? 4.754 2.507 5.514 1.00 60.44 132 PRO A C 1
ATOM 1053 O O . PRO A 1 132 ? 5.274 3.051 6.488 1.00 60.44 132 PRO A O 1
ATOM 1056 N N . THR A 1 133 ? 5.312 1.456 4.917 1.00 69.31 133 THR A N 1
ATOM 1057 C CA . THR A 1 133 ? 6.629 0.979 5.319 1.00 69.31 133 THR A CA 1
ATOM 1058 C C . THR A 1 133 ? 7.646 2.089 5.073 1.00 69.31 133 THR A C 1
ATOM 1060 O O . THR A 1 133 ? 7.551 2.845 4.098 1.00 69.31 133 THR A O 1
ATOM 1063 N N . ARG A 1 134 ? 8.657 2.189 5.943 1.00 73.69 134 ARG A N 1
ATOM 1064 C CA . ARG A 1 134 ? 9.784 3.122 5.767 1.00 73.69 134 ARG A CA 1
ATOM 1065 C C . ARG A 1 134 ? 10.373 3.020 4.354 1.00 73.69 134 ARG A C 1
ATOM 1067 O O . ARG A 1 134 ? 10.698 4.033 3.744 1.00 73.69 134 ARG A O 1
ATOM 1074 N N . VAL A 1 135 ? 10.401 1.804 3.809 1.00 73.00 135 VAL A N 1
ATOM 1075 C CA . VAL A 1 135 ? 10.825 1.494 2.439 1.00 73.00 135 VAL A CA 1
ATOM 1076 C C . VAL A 1 135 ? 9.919 2.143 1.388 1.00 73.00 135 VAL A C 1
ATOM 1078 O O . VAL A 1 135 ? 10.429 2.740 0.444 1.00 73.00 135 VAL A O 1
ATOM 1081 N N . ARG A 1 136 ? 8.587 2.085 1.537 1.00 74.06 136 ARG A N 1
ATOM 1082 C CA . ARG A 1 136 ? 7.646 2.737 0.607 1.00 74.06 136 ARG A CA 1
ATOM 1083 C C . ARG A 1 136 ? 7.830 4.256 0.595 1.00 74.06 136 ARG A C 1
ATOM 1085 O O . ARG A 1 136 ? 7.844 4.844 -0.484 1.00 74.06 136 ARG A O 1
ATOM 1092 N N . LYS A 1 137 ? 8.029 4.874 1.766 1.00 80.12 137 LYS A N 1
ATOM 1093 C CA . LYS A 1 137 ? 8.335 6.311 1.879 1.00 80.12 137 LYS A CA 1
ATOM 1094 C C . LYS A 1 137 ? 9.663 6.649 1.193 1.00 80.12 137 LYS A C 1
ATOM 1096 O O . LYS A 1 137 ? 9.677 7.477 0.292 1.00 80.12 137 LYS A O 1
ATOM 1101 N N . MET A 1 138 ? 10.733 5.919 1.514 1.00 80.44 138 MET A N 1
ATOM 1102 C CA . MET A 1 138 ? 12.045 6.101 0.880 1.00 80.44 138 MET A CA 1
ATOM 1103 C C . MET A 1 138 ? 12.001 5.949 -0.644 1.00 80.44 138 MET A C 1
ATOM 1105 O O . MET A 1 138 ? 12.608 6.745 -1.351 1.00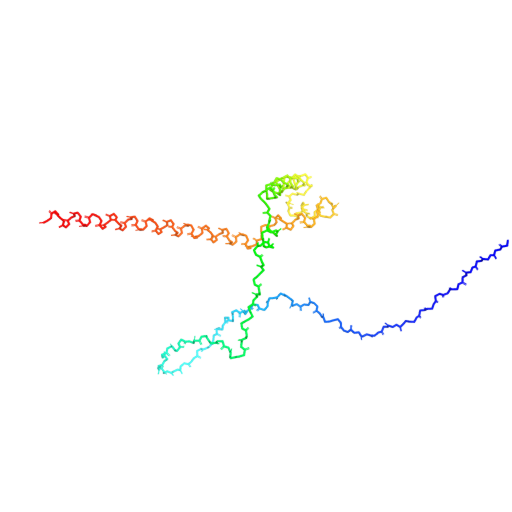 80.44 138 MET A O 1
ATOM 1109 N N . ARG A 1 139 ? 11.272 4.955 -1.171 1.00 82.88 139 ARG A N 1
ATOM 1110 C CA . ARG A 1 139 ? 11.117 4.766 -2.623 1.00 82.88 139 ARG A CA 1
ATOM 1111 C C . ARG A 1 139 ? 10.381 5.934 -3.271 1.00 82.88 139 ARG A C 1
ATOM 1113 O O . ARG A 1 139 ? 10.783 6.360 -4.349 1.00 82.88 139 ARG A O 1
ATOM 1120 N N . LYS A 1 140 ? 9.334 6.455 -2.623 1.00 86.88 140 LYS A N 1
ATOM 1121 C CA . LYS A 1 140 ? 8.592 7.624 -3.111 1.00 86.88 140 LYS A CA 1
ATOM 1122 C C . LYS A 1 140 ? 9.481 8.870 -3.130 1.00 86.88 140 LYS A C 1
ATOM 1124 O O . LYS A 1 140 ? 9.529 9.557 -4.146 1.00 86.88 140 LYS A O 1
ATOM 1129 N N . ASP A 1 141 ? 10.225 9.105 -2.053 1.00 90.44 141 ASP A N 1
ATOM 1130 C CA . ASP A 1 141 ? 11.138 10.245 -1.931 1.00 90.44 141 ASP A CA 1
ATOM 1131 C C . ASP A 1 141 ? 12.278 10.155 -2.959 1.00 90.44 141 ASP A C 1
ATOM 1133 O O . ASP A 1 141 ? 12.588 11.133 -3.641 1.00 90.44 141 ASP A O 1
ATOM 1137 N N . HIS A 1 142 ? 12.850 8.961 -3.145 1.00 92.94 142 HIS A N 1
ATOM 1138 C CA . HIS A 1 142 ? 13.869 8.700 -4.160 1.00 92.94 142 HIS A CA 1
ATOM 1139 C C . HIS A 1 142 ? 13.329 8.906 -5.581 1.00 92.94 142 HIS A C 1
ATOM 1141 O O . HIS A 1 142 ? 13.961 9.593 -6.379 1.00 92.94 142 HIS A O 1
ATOM 1147 N N . ALA A 1 143 ? 12.148 8.368 -5.904 1.00 91.69 143 ALA A N 1
ATOM 1148 C CA . ALA A 1 143 ? 11.523 8.567 -7.211 1.00 91.69 143 ALA A CA 1
ATOM 1149 C C . ALA A 1 143 ? 11.273 10.058 -7.495 1.00 91.69 143 ALA A C 1
ATOM 1151 O O . ALA A 1 143 ? 11.595 10.539 -8.580 1.00 91.69 143 ALA A O 1
ATOM 1152 N N . ALA A 1 144 ? 10.782 10.810 -6.506 1.00 94.12 144 ALA A N 1
ATOM 1153 C CA . ALA A 1 144 ? 10.601 12.254 -6.623 1.00 94.12 144 ALA A CA 1
ATOM 1154 C C . ALA A 1 144 ? 11.935 12.998 -6.826 1.00 94.12 144 ALA A C 1
ATOM 1156 O O . ALA A 1 144 ? 12.007 13.939 -7.615 1.00 94.12 144 ALA A O 1
ATOM 1157 N N . ALA A 1 145 ? 13.008 12.583 -6.146 1.00 94.69 145 ALA A N 1
ATOM 1158 C CA . ALA A 1 145 ? 14.342 13.150 -6.344 1.00 94.69 145 ALA A CA 1
ATOM 1159 C C . ALA A 1 145 ? 14.890 12.875 -7.755 1.00 94.69 145 ALA A C 1
ATOM 1161 O O . ALA A 1 145 ? 15.387 13.794 -8.403 1.00 94.69 145 ALA A O 1
ATOM 1162 N N . VAL A 1 146 ? 14.743 11.645 -8.258 1.00 95.94 146 VAL A N 1
ATOM 1163 C CA . VAL A 1 146 ? 15.161 11.272 -9.619 1.00 95.94 146 VAL A CA 1
ATOM 1164 C C . VAL A 1 146 ? 14.404 12.085 -10.667 1.00 95.94 146 VAL A C 1
ATOM 1166 O O . VAL A 1 146 ? 15.030 12.633 -11.570 1.00 95.94 146 VAL A O 1
ATOM 1169 N N . LEU A 1 147 ? 13.080 12.213 -10.533 1.00 94.81 147 LEU A N 1
ATOM 1170 C CA . LEU A 1 147 ? 12.265 12.992 -11.470 1.00 94.81 147 LEU A CA 1
ATOM 1171 C C . LEU A 1 147 ? 12.661 14.473 -11.483 1.00 94.81 147 LEU A C 1
ATOM 1173 O O . LEU A 1 147 ? 12.809 15.045 -12.561 1.00 94.81 147 LEU A O 1
ATOM 1177 N N . ARG A 1 148 ? 12.914 15.074 -10.311 1.00 93.50 148 ARG A N 1
ATOM 1178 C CA . ARG A 1 148 ? 13.434 16.450 -10.224 1.00 93.50 148 ARG A CA 1
ATOM 1179 C C . ARG A 1 148 ? 14.776 16.593 -10.935 1.00 93.50 148 ARG A C 1
ATOM 1181 O O . ARG A 1 148 ? 14.922 17.472 -11.776 1.00 93.50 148 ARG A O 1
ATOM 1188 N N . LYS A 1 149 ? 15.720 15.679 -10.687 1.00 93.44 149 LYS A N 1
ATOM 1189 C CA . LYS A 1 149 ? 17.033 15.710 -11.347 1.00 93.44 149 LYS A CA 1
ATOM 1190 C C . LYS A 1 149 ? 16.922 15.559 -12.865 1.00 93.44 149 LYS A C 1
ATOM 1192 O O . LYS A 1 149 ? 17.632 16.227 -13.607 1.00 93.44 149 LYS A O 1
ATOM 1197 N N . GLN A 1 150 ? 16.026 14.697 -13.340 1.00 92.06 150 GLN A N 1
ATOM 1198 C CA . GLN A 1 150 ? 15.764 14.544 -14.772 1.00 92.06 150 GLN A CA 1
ATOM 1199 C C . GLN A 1 150 ? 15.172 15.814 -15.389 1.00 92.06 150 GLN A C 1
ATOM 1201 O O . GLN A 1 150 ? 15.507 16.147 -16.524 1.00 92.06 150 GLN A O 1
ATOM 1206 N N . GLN A 1 151 ? 14.307 16.518 -14.660 1.00 92.62 151 GLN A N 1
ATOM 1207 C CA . GLN A 1 151 ? 13.731 17.779 -15.110 1.00 92.62 151 GLN A CA 1
ATOM 1208 C C . GLN A 1 151 ? 14.785 18.890 -15.193 1.00 92.62 151 GLN A C 1
ATOM 1210 O O . GLN A 1 151 ? 14.853 19.555 -16.223 1.00 92.62 151 GLN A O 1
ATOM 1215 N N . GLU A 1 152 ? 15.642 19.029 -14.178 1.00 91.44 152 GLU A N 1
ATOM 1216 C CA . GLU A 1 152 ? 16.789 19.955 -14.196 1.00 91.44 152 GLU A CA 1
ATOM 1217 C C . GLU A 1 152 ? 17.686 19.697 -15.414 1.00 91.44 152 GLU A C 1
ATOM 1219 O O . GLU A 1 152 ? 17.930 20.594 -16.211 1.00 91.44 152 GLU A O 1
ATOM 1224 N N . LEU A 1 153 ? 18.078 18.439 -15.644 1.00 89.56 153 LEU A N 1
ATOM 1225 C CA . LEU A 1 153 ? 18.929 18.075 -16.783 1.00 89.56 153 LEU A CA 1
ATOM 1226 C C . LEU A 1 153 ? 18.284 18.367 -18.145 1.00 89.56 153 LEU A C 1
ATOM 1228 O O . LEU A 1 153 ? 18.991 18.622 -19.119 1.00 89.56 153 LEU A O 1
ATOM 1232 N N . ARG A 1 154 ? 16.951 18.294 -18.249 1.00 87.75 154 ARG A N 1
ATOM 1233 C CA . ARG A 1 154 ? 16.238 18.682 -19.475 1.00 87.75 154 ARG A CA 1
ATOM 1234 C C . ARG A 1 154 ? 16.272 20.194 -19.678 1.00 87.75 154 ARG A C 1
ATOM 1236 O O . ARG A 1 154 ? 16.488 20.622 -20.805 1.00 87.75 154 ARG A O 1
ATOM 1243 N N . GLN A 1 155 ? 16.103 20.974 -18.613 1.00 84.94 155 GLN A N 1
ATOM 1244 C CA . GLN A 1 155 ? 16.181 22.435 -18.668 1.00 84.94 155 GLN A CA 1
ATOM 1245 C C . GLN A 1 155 ? 17.596 22.908 -19.018 1.00 84.94 155 GLN A C 1
ATOM 1247 O O . GLN A 1 155 ? 17.742 23.720 -19.927 1.00 84.94 155 GLN A O 1
ATOM 1252 N N . ASP A 1 156 ? 18.627 22.326 -18.400 1.00 79.62 156 ASP A N 1
ATOM 1253 C CA . ASP A 1 156 ? 20.032 22.637 -18.694 1.00 79.62 156 ASP A CA 1
ATOM 1254 C C . ASP A 1 156 ? 20.393 22.320 -20.153 1.00 79.62 156 ASP A C 1
ATOM 1256 O O . ASP A 1 156 ? 21.075 23.087 -20.826 1.00 79.62 156 ASP A O 1
ATOM 1260 N N . ARG A 1 157 ? 19.899 21.198 -20.693 1.00 76.88 157 ARG A N 1
ATOM 1261 C CA . ARG A 1 157 ? 20.111 20.865 -22.110 1.00 76.88 157 ARG A CA 1
ATOM 1262 C C . ARG A 1 157 ? 19.421 21.855 -23.041 1.00 76.88 157 ARG A C 1
ATOM 1264 O O . ARG A 1 157 ? 20.007 22.226 -24.055 1.00 76.88 157 ARG A O 1
ATOM 1271 N N . GLN A 1 158 ? 18.205 22.283 -22.707 1.00 74.06 158 GLN A N 1
ATOM 1272 C CA . GLN A 1 158 ? 17.463 23.262 -23.498 1.00 74.06 158 GLN A CA 1
ATOM 1273 C C . GLN A 1 158 ? 18.228 24.593 -23.567 1.00 74.06 158 GLN A C 1
ATOM 1275 O O . GLN A 1 158 ? 18.509 25.080 -24.658 1.00 74.06 158 GLN A O 1
ATOM 1280 N N . THR A 1 159 ? 18.674 25.114 -22.420 1.00 70.94 159 THR A N 1
ATOM 1281 C CA . THR A 1 159 ? 19.406 26.387 -22.348 1.00 70.94 159 THR A CA 1
ATOM 1282 C C . THR A 1 159 ? 20.762 26.322 -23.047 1.00 70.94 159 THR A C 1
ATOM 1284 O O . THR A 1 159 ? 21.120 27.264 -23.750 1.00 70.94 159 THR A O 1
ATOM 1287 N N . THR A 1 160 ? 21.499 25.209 -22.936 1.00 68.94 160 THR A N 1
ATOM 1288 C CA . THR A 1 160 ? 22.772 25.042 -23.665 1.00 68.94 160 THR A CA 1
ATOM 1289 C C . THR A 1 160 ? 22.589 24.975 -25.179 1.00 68.94 160 THR A C 1
ATOM 1291 O O . THR A 1 160 ? 23.396 25.543 -25.912 1.00 68.94 160 THR A O 1
ATOM 1294 N N . ASN A 1 161 ? 21.526 24.321 -25.659 1.00 68.25 161 ASN A N 1
ATOM 1295 C CA . ASN A 1 161 ? 21.242 24.222 -27.089 1.00 68.25 161 ASN A CA 1
ATOM 1296 C C . ASN A 1 161 ? 20.795 25.569 -27.668 1.00 68.25 161 ASN A C 1
ATOM 1298 O O . ASN A 1 161 ? 21.204 25.917 -28.775 1.00 68.25 161 ASN A O 1
ATOM 1302 N N . ASP A 1 162 ? 20.022 26.347 -26.910 1.00 67.00 162 ASP A N 1
ATOM 1303 C CA . ASP A 1 162 ? 19.593 27.687 -27.316 1.00 67.00 162 ASP A CA 1
ATOM 1304 C C . ASP A 1 162 ? 20.779 28.667 -27.378 1.00 67.00 162 ASP A C 1
ATOM 1306 O O . ASP A 1 162 ? 20.887 29.449 -28.326 1.00 67.00 162 ASP A O 1
ATOM 1310 N N . LEU A 1 163 ? 21.727 28.569 -26.436 1.00 67.81 163 LEU A N 1
ATOM 1311 C CA . LEU A 1 163 ? 22.983 29.336 -26.445 1.00 67.81 163 LEU A CA 1
ATOM 1312 C C . LEU A 1 163 ? 23.925 28.934 -27.590 1.00 67.81 163 LEU A C 1
ATOM 1314 O O . LEU A 1 163 ? 24.541 29.791 -28.216 1.00 67.81 163 LEU A O 1
ATOM 1318 N N . LEU A 1 164 ? 24.026 27.641 -27.901 1.00 66.44 164 LEU A N 1
ATOM 1319 C CA . LEU A 1 164 ? 24.790 27.158 -29.058 1.00 66.44 164 LEU A CA 1
ATOM 1320 C C . LEU A 1 164 ? 24.161 27.608 -30.382 1.00 66.44 164 LEU A C 1
ATOM 1322 O O . LEU A 1 164 ? 24.873 28.012 -31.300 1.00 66.44 164 LEU A O 1
ATOM 1326 N N . SER A 1 165 ? 22.829 27.594 -30.471 1.00 66.31 165 SER A N 1
ATOM 1327 C CA . SER A 1 165 ? 22.099 28.109 -31.632 1.00 66.31 165 SER A CA 1
ATOM 1328 C C . SER A 1 165 ? 22.274 29.617 -31.812 1.00 66.31 165 SER A C 1
ATOM 1330 O O . SER A 1 165 ? 22.381 30.079 -32.948 1.00 66.31 165 SER A O 1
ATOM 1332 N N . SER A 1 166 ? 22.322 30.402 -30.732 1.00 68.56 166 SER A N 1
ATOM 1333 C CA . SER A 1 166 ? 22.558 31.848 -30.829 1.00 68.56 166 SER A CA 1
ATOM 1334 C C . SER A 1 166 ? 24.005 32.174 -31.215 1.00 68.56 166 SER A C 1
ATOM 1336 O O . SER A 1 166 ? 24.212 33.007 -32.098 1.00 68.56 166 SER A O 1
ATOM 1338 N N . LEU A 1 167 ? 24.996 31.459 -30.663 1.00 69.25 167 LEU A N 1
ATOM 1339 C CA . LEU A 1 167 ? 26.402 31.594 -31.067 1.00 69.25 167 LEU A CA 1
ATOM 1340 C C . LEU A 1 167 ? 26.621 31.213 -32.537 1.00 69.25 167 LEU A C 1
ATOM 1342 O O . LEU A 1 167 ? 27.327 31.912 -33.260 1.00 69.25 167 LEU A O 1
ATOM 1346 N N . SER A 1 168 ? 25.998 30.123 -32.994 1.00 66.88 168 SER A N 1
ATOM 1347 C CA . SER A 1 168 ? 26.101 29.679 -34.388 1.00 66.88 168 SER A CA 1
ATOM 1348 C C . SER A 1 168 ? 25.505 30.691 -35.366 1.00 66.88 168 SER A C 1
ATOM 1350 O O . SER A 1 168 ? 26.025 30.843 -36.467 1.00 66.88 168 SER A O 1
ATOM 1352 N N . LYS A 1 169 ? 24.421 31.378 -34.987 1.00 72.38 169 LYS A N 1
ATOM 1353 C CA . LYS A 1 169 ? 23.817 32.437 -35.811 1.00 72.38 169 LYS A CA 1
ATOM 1354 C C . LYS A 1 169 ? 24.695 33.685 -35.855 1.00 72.38 169 LYS A C 1
ATOM 1356 O O . LYS A 1 169 ? 24.846 34.271 -36.919 1.00 72.38 169 LYS A O 1
ATOM 1361 N N . PHE A 1 170 ? 25.313 34.048 -34.732 1.00 72.12 170 PHE A N 1
ATOM 1362 C CA . PHE A 1 170 ? 26.248 35.170 -34.663 1.00 72.12 170 PHE A CA 1
ATOM 1363 C C . PHE A 1 170 ? 27.471 34.952 -35.573 1.00 72.12 170 PHE A C 1
ATOM 1365 O O . PHE A 1 170 ? 27.808 35.826 -36.368 1.00 72.12 170 PHE A O 1
ATOM 1372 N N . ALA A 1 171 ? 28.064 33.754 -35.543 1.00 67.94 171 ALA A N 1
ATOM 1373 C CA . ALA A 1 171 ? 29.225 33.404 -36.366 1.00 67.94 171 ALA A CA 1
ATOM 1374 C C . ALA A 1 171 ? 28.950 33.364 -37.884 1.00 67.94 171 ALA A C 1
ATOM 1376 O O . ALA A 1 171 ? 29.885 33.478 -38.664 1.00 67.94 171 ALA A O 1
ATOM 1377 N N . GLN A 1 172 ? 27.693 33.198 -38.313 1.00 66.88 172 GLN A N 1
ATOM 1378 C CA . GLN A 1 172 ? 27.300 33.233 -39.732 1.00 66.88 172 GLN A CA 1
ATOM 1379 C C . GLN A 1 172 ? 26.971 34.648 -40.237 1.00 66.88 172 GLN A C 1
ATOM 1381 O O . GLN A 1 172 ? 26.765 34.835 -41.433 1.00 66.88 172 GLN A O 1
ATOM 1386 N N . SER A 1 173 ? 26.877 35.626 -39.332 1.00 63.44 173 SER A N 1
ATOM 1387 C CA . SER A 1 173 ? 26.509 37.016 -39.639 1.00 63.44 173 SER A CA 1
ATOM 1388 C C . SER A 1 173 ? 27.692 37.997 -39.656 1.00 63.44 173 SER A C 1
ATOM 1390 O O . SER A 1 173 ? 27.470 39.197 -39.799 1.00 63.44 173 SER A O 1
A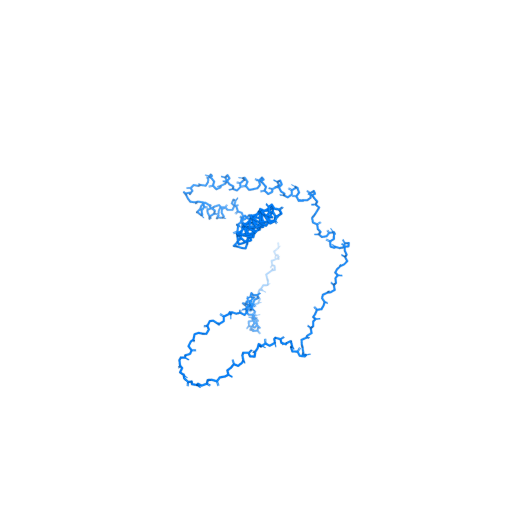TOM 1392 N N . SER A 1 174 ? 28.926 37.504 -39.496 1.00 46.91 174 SER A N 1
ATOM 1393 C CA . SER A 1 174 ? 30.191 38.247 -39.664 1.00 46.91 174 SER A CA 1
ATOM 1394 C C . SER A 1 174 ? 30.919 37.777 -40.915 1.00 46.91 174 SER A C 1
ATOM 1396 O O . SER A 1 174 ? 31.581 38.627 -41.543 1.00 46.91 174 SER A O 1
#

pLDDT: mean 73.15, std 17.73, range [38.78, 95.94]

Organism: NCBI:txid267567

Secondary structure (DSSP, 8-state):
--------------------------S------------------------------TT-----PPPPPHHHHHHTSPPHHHHHHHHHHHHHHHHHHHHHHHSSS-SSHHHHHHHHHHHTSS-HHHHHTTS--HHHHHHHHHHHHHHHHHHHHHHHHHHHHHHHHHHHHHHT--